Protein AF-A0AAU7ZQQ4-F1 (afdb_monomer)

Sequence (154 aa):
MLIEVLGFVNLLCAGILAGEEFVVRYGIRGPIASIHPEPQIQLRQALIRRLRVLVPAIFSVALISGIAVTLLERLRPALDFRCAGLLALFVFISITLAGTVPINQAILTWKTAEPPEGWQAMIKQMGTARHSADLGGDHSVRPLPRSCSAARRP

Radius of gyration: 18.61 Å; Cα contacts (8 Å, |Δi|>4): 73; chains: 1; bounding box: 44×35×53 Å

Organism: NCBI:txid3069686

Secondary structure (DSSP, 8-state):
-HHHHHHHHHHHHHHHHHHHHHIIIIIIHHHHHTS-HHHHHHHHHHHHHHHHHHHHHHHHHHHHHHHHHHHHTTTSTTHHHHHHHHHHHHHHHHHHHHHHHHHHHHHHTS-SSSPPTTHHHHHHHHHHHHHHHHTT-----PPPPGGGGGG---

Mean predicted aligned error: 9.04 Å

pLDDT: mean 81.87, std 17.64, range [34.97, 98.06]

Nearest PDB structures (foldseek):
  7t6b-assembly1_R  TM=5.258E-01  e=2.236E+00  Homo sapiens
  8dz8-assembly6_F  TM=3.642E-01  e=8.150E+00  synthetic construct

Foldseek 3Di:
DVLVVLVVLLVVLVVVLVVVVVCVVPPNVVVLVPDDQLVSLVVLLVCLVVCVPVVVVSLVSNLVSLVVSLVVCVVPPPNVVSVVVNVVSVLVVVLCCVLCVVVNVLSNPADSVDGDPCNVVVVVVSVVVSVCSVVVDDPPPDDDPCVSVVVDDD

Solvent-accessible surface area (backbone atoms only — not comparable to full-atom values): 8865 Å² total; per-residue (Å²): 106,72,61,56,51,33,47,50,51,19,53,50,36,48,48,49,54,54,49,48,52,49,41,46,65,73,63,42,52,63,63,55,69,74,44,61,70,37,68,38,44,49,51,49,42,56,50,46,68,54,45,70,52,54,50,58,49,43,51,50,51,22,52,54,28,45,51,50,42,46,67,76,44,60,90,43,90,64,43,68,58,49,52,51,52,50,48,51,51,52,51,50,50,51,54,50,48,70,64,42,51,65,54,51,56,53,57,65,71,53,50,50,92,61,65,65,86,66,51,68,58,57,56,50,51,51,64,46,55,55,51,34,64,76,66,77,55,83,91,80,75,74,77,78,70,72,75,76,59,69,84,71,72,135

Structure (mmCIF, N/CA/C/O backbone):
data_AF-A0AAU7ZQQ4-F1
#
_entry.id   AF-A0AAU7ZQQ4-F1
#
loop_
_atom_site.group_PDB
_atom_site.id
_atom_site.type_symbol
_atom_site.label_atom_id
_atom_site.label_alt_id
_atom_site.label_comp_id
_atom_site.label_asym_id
_atom_site.label_entity_id
_atom_site.label_seq_id
_atom_site.pdbx_PDB_ins_code
_atom_site.Cartn_x
_atom_site.Cartn_y
_atom_site.Cartn_z
_atom_site.occupancy
_atom_site.B_iso_or_equiv
_atom_site.auth_seq_id
_atom_site.auth_comp_id
_atom_site.auth_asym_id
_atom_site.auth_atom_id
_atom_site.pdbx_PDB_model_num
ATOM 1 N N . MET A 1 1 ? 23.043 -5.456 -14.570 1.00 85.69 1 MET A N 1
ATOM 2 C CA . MET A 1 1 ? 23.096 -5.517 -13.095 1.00 85.69 1 MET A CA 1
ATOM 3 C C . MET A 1 1 ? 22.264 -4.439 -12.395 1.00 85.69 1 MET A C 1
ATOM 5 O O . MET A 1 1 ? 21.256 -4.804 -11.817 1.00 85.69 1 MET A O 1
ATOM 9 N N . LEU A 1 2 ? 22.592 -3.134 -12.437 1.00 92.88 2 LEU A N 1
ATOM 10 C CA . LEU A 1 2 ? 21.833 -2.116 -11.667 1.00 92.88 2 LEU A CA 1
ATOM 11 C C . LEU A 1 2 ? 20.325 -2.085 -11.991 1.00 92.88 2 LEU A C 1
ATOM 13 O O . LEU A 1 2 ? 19.502 -2.106 -11.084 1.00 92.88 2 LEU A O 1
ATOM 17 N N . ILE A 1 3 ? 19.965 -2.067 -13.278 1.00 93.12 3 ILE A N 1
ATOM 18 C CA . ILE A 1 3 ? 18.559 -2.040 -13.724 1.00 93.12 3 ILE A CA 1
ATOM 19 C C . ILE A 1 3 ? 17.813 -3.304 -13.276 1.00 93.12 3 ILE A C 1
ATOM 21 O O . ILE A 1 3 ? 16.679 -3.213 -12.827 1.00 93.12 3 ILE A O 1
ATOM 25 N N . GLU A 1 4 ? 18.460 -4.469 -13.339 1.00 94.62 4 GLU A N 1
ATOM 26 C CA . GLU A 1 4 ? 17.871 -5.744 -12.905 1.00 94.62 4 GLU A CA 1
ATOM 27 C C . GLU A 1 4 ? 17.624 -5.752 -11.396 1.00 94.62 4 GLU A C 1
ATOM 29 O O . GLU A 1 4 ? 16.562 -6.179 -10.956 1.00 94.62 4 GLU A O 1
ATOM 34 N N . VAL A 1 5 ? 18.563 -5.221 -10.606 1.00 97.00 5 VAL A N 1
ATOM 35 C CA . VAL A 1 5 ? 18.395 -5.073 -9.154 1.00 97.00 5 VAL A CA 1
ATOM 36 C C . VAL A 1 5 ? 17.237 -4.128 -8.840 1.00 97.00 5 VAL A C 1
ATOM 38 O O . VAL A 1 5 ? 16.387 -4.460 -8.018 1.00 97.00 5 VAL A O 1
ATOM 41 N N . LEU A 1 6 ? 17.157 -2.976 -9.513 1.00 96.31 6 LEU A N 1
ATOM 42 C CA . LEU A 1 6 ? 16.048 -2.035 -9.329 1.00 96.31 6 LEU A CA 1
ATOM 43 C C . LEU A 1 6 ? 14.704 -2.646 -9.744 1.00 96.31 6 LEU A C 1
ATOM 45 O O . LEU A 1 6 ? 13.715 -2.468 -9.037 1.00 96.31 6 LEU A O 1
ATOM 49 N N . GLY A 1 7 ? 14.674 -3.391 -10.849 1.00 94.69 7 GLY A N 1
ATOM 50 C CA . GLY A 1 7 ? 13.491 -4.109 -11.316 1.00 94.69 7 GLY A CA 1
ATOM 51 C C . GLY A 1 7 ? 13.050 -5.194 -10.337 1.00 94.69 7 GLY A C 1
ATOM 52 O O . GLY A 1 7 ? 11.867 -5.283 -10.016 1.00 94.69 7 GLY A O 1
ATOM 53 N N . PHE A 1 8 ? 13.994 -5.966 -9.796 1.00 97.38 8 PHE A N 1
ATOM 54 C CA . PHE A 1 8 ? 13.721 -6.966 -8.767 1.00 97.38 8 PHE A CA 1
ATOM 55 C C . PHE A 1 8 ? 13.159 -6.329 -7.494 1.00 97.38 8 PHE A C 1
ATOM 57 O O . PHE A 1 8 ? 12.131 -6.776 -6.993 1.00 97.38 8 PHE A O 1
ATOM 64 N N . VAL A 1 9 ? 13.794 -5.263 -6.992 1.00 97.81 9 VAL A N 1
ATOM 65 C CA . VAL A 1 9 ? 13.323 -4.533 -5.805 1.00 97.81 9 VAL A CA 1
ATOM 66 C C . VAL A 1 9 ? 11.925 -3.966 -6.040 1.00 97.81 9 VAL A C 1
ATOM 68 O O . VAL A 1 9 ? 11.056 -4.121 -5.184 1.00 97.81 9 VAL A O 1
ATOM 71 N N . ASN A 1 10 ? 11.683 -3.363 -7.206 1.00 96.75 10 ASN A N 1
ATOM 72 C CA . ASN A 1 10 ? 10.370 -2.842 -7.565 1.00 96.75 10 ASN A CA 1
ATOM 73 C C . ASN A 1 10 ? 9.306 -3.947 -7.550 1.00 96.75 10 ASN A C 1
ATOM 75 O O . ASN A 1 10 ? 8.284 -3.796 -6.879 1.00 96.75 10 ASN A O 1
ATOM 79 N N . LEU A 1 11 ? 9.571 -5.064 -8.232 1.00 96.06 11 LEU A N 1
ATOM 80 C CA . LEU A 1 11 ? 8.639 -6.183 -8.338 1.00 96.06 11 LEU A CA 1
ATOM 81 C C . LEU A 1 11 ? 8.371 -6.825 -6.973 1.00 96.06 11 LEU A C 1
ATOM 83 O O . LEU A 1 11 ? 7.223 -7.121 -6.646 1.00 96.06 11 LEU A O 1
ATOM 87 N N . LEU A 1 12 ? 9.413 -6.990 -6.157 1.00 98.00 12 LEU A N 1
ATOM 88 C CA . LEU A 1 12 ? 9.302 -7.510 -4.799 1.00 98.00 12 LEU A CA 1
ATOM 89 C C . LEU A 1 12 ? 8.424 -6.602 -3.932 1.00 98.00 12 LEU A C 1
ATOM 91 O O . LEU A 1 12 ? 7.484 -7.082 -3.301 1.00 98.00 12 LEU A O 1
ATOM 95 N N . CYS A 1 13 ? 8.692 -5.293 -3.910 1.00 97.62 13 CYS A N 1
ATOM 96 C CA . CYS A 1 13 ? 7.906 -4.351 -3.116 1.00 97.62 13 CYS A CA 1
ATOM 97 C C . CYS A 1 13 ? 6.457 -4.255 -3.611 1.00 97.62 13 CYS A C 1
ATOM 99 O O . CYS A 1 13 ? 5.541 -4.271 -2.791 1.00 97.62 13 CYS A O 1
ATOM 101 N N . ALA A 1 14 ? 6.230 -4.212 -4.927 1.00 95.56 14 ALA A N 1
ATOM 102 C CA . ALA A 1 14 ? 4.887 -4.227 -5.504 1.00 95.56 14 ALA A CA 1
ATOM 103 C C . ALA A 1 14 ? 4.126 -5.516 -5.146 1.00 95.56 14 ALA A C 1
ATOM 105 O O . ALA A 1 14 ? 2.958 -5.456 -4.763 1.00 95.56 14 ALA A O 1
ATOM 106 N N . GLY A 1 15 ? 4.799 -6.670 -5.193 1.00 96.44 15 GLY A N 1
ATOM 107 C CA . GLY A 1 15 ? 4.237 -7.957 -4.784 1.00 96.44 15 GLY A CA 1
ATOM 108 C C . GLY A 1 15 ? 3.882 -8.009 -3.297 1.00 96.44 15 GLY A C 1
ATOM 109 O O . GLY A 1 15 ? 2.799 -8.476 -2.949 1.00 96.44 15 GLY A O 1
ATOM 110 N N . ILE A 1 16 ? 4.741 -7.476 -2.420 1.00 96.88 16 ILE A N 1
ATOM 111 C CA . ILE A 1 16 ? 4.454 -7.366 -0.979 1.00 96.88 16 ILE A CA 1
ATOM 112 C C . ILE A 1 16 ? 3.211 -6.502 -0.741 1.00 96.88 16 ILE A C 1
ATOM 114 O O . ILE A 1 16 ? 2.337 -6.907 0.019 1.00 96.88 16 ILE A O 1
ATOM 118 N N . LEU A 1 17 ? 3.105 -5.351 -1.410 1.00 94.62 17 LEU A N 1
ATOM 119 C CA . LEU A 1 17 ? 1.958 -4.446 -1.279 1.00 94.62 17 LEU A CA 1
ATOM 120 C C . LEU A 1 17 ? 0.654 -5.090 -1.774 1.00 94.62 17 LEU A C 1
ATOM 122 O O . LEU A 1 17 ? -0.383 -4.978 -1.121 1.00 94.62 17 LEU A O 1
ATOM 126 N N . ALA A 1 18 ? 0.705 -5.805 -2.900 1.00 93.38 18 ALA A N 1
ATOM 127 C CA . ALA A 1 18 ? -0.442 -6.552 -3.408 1.00 93.38 18 ALA A CA 1
ATOM 128 C C . ALA A 1 18 ? -0.854 -7.687 -2.452 1.00 93.38 18 ALA A C 1
ATOM 130 O O . ALA A 1 18 ? -2.040 -7.875 -2.176 1.00 93.38 18 ALA A O 1
ATOM 131 N N . GLY A 1 19 ? 0.124 -8.421 -1.912 1.00 94.06 19 GLY A N 1
ATOM 132 C CA . GLY A 1 19 ? -0.103 -9.486 -0.936 1.00 94.06 19 GLY A CA 1
ATOM 133 C C . GLY A 1 19 ? -0.677 -8.970 0.384 1.00 94.06 19 GLY A C 1
ATOM 134 O O . GLY A 1 19 ? -1.600 -9.578 0.925 1.00 94.06 19 GLY A O 1
ATOM 135 N N . GLU A 1 20 ? -0.188 -7.833 0.882 1.00 91.88 20 GLU A N 1
ATOM 136 C CA . GLU A 1 20 ? -0.739 -7.162 2.060 1.00 91.88 20 GLU A CA 1
ATOM 137 C C . GLU A 1 20 ? -2.221 -6.835 1.855 1.00 91.88 20 GLU A C 1
ATOM 139 O O . GLU A 1 20 ? -3.043 -7.237 2.679 1.00 91.88 20 GLU A O 1
ATOM 144 N N . GLU A 1 21 ? -2.584 -6.156 0.761 1.00 89.25 21 GLU A N 1
ATOM 145 C CA . GLU A 1 21 ? -3.982 -5.775 0.521 1.00 89.25 21 GLU A CA 1
ATOM 146 C C . GLU A 1 21 ? -4.875 -7.016 0.375 1.00 89.25 21 GLU A C 1
ATOM 148 O O . GLU A 1 21 ? -5.981 -7.049 0.923 1.00 89.25 21 GLU A O 1
ATOM 153 N N . PHE A 1 22 ? -4.381 -8.078 -0.269 1.00 90.44 22 PHE A N 1
ATOM 154 C CA . PHE A 1 22 ? -5.086 -9.357 -0.348 1.00 90.44 22 PHE A CA 1
ATOM 155 C C . PHE A 1 22 ? -5.355 -9.951 1.045 1.00 90.44 22 PHE A C 1
ATOM 157 O O . PHE A 1 22 ? -6.500 -10.276 1.381 1.00 90.44 22 PHE A O 1
ATOM 164 N N . VAL A 1 23 ? -4.324 -10.048 1.890 1.00 90.56 23 VAL A N 1
ATOM 165 C CA . VAL A 1 23 ? -4.441 -10.587 3.256 1.00 90.56 23 VAL A CA 1
ATOM 166 C C . VAL A 1 23 ? -5.344 -9.707 4.120 1.00 90.56 23 VAL A C 1
ATOM 168 O O . VAL A 1 23 ? -6.179 -10.222 4.867 1.00 90.56 23 VAL A O 1
ATOM 171 N N . VAL A 1 24 ? -5.245 -8.384 4.009 1.00 85.94 24 VAL A N 1
ATOM 172 C CA . VAL A 1 24 ? -6.112 -7.457 4.743 1.00 85.94 24 VAL A CA 1
ATOM 173 C C . VAL A 1 24 ? -7.571 -7.640 4.325 1.00 85.94 24 VAL A C 1
ATOM 175 O O . VAL A 1 24 ? -8.451 -7.731 5.191 1.00 85.94 24 VAL A O 1
ATOM 178 N N . ARG A 1 25 ? -7.837 -7.727 3.017 1.00 83.69 25 ARG A N 1
ATOM 179 C CA . ARG A 1 25 ? -9.193 -7.803 2.464 1.00 83.69 25 ARG A CA 1
ATOM 180 C C . ARG A 1 25 ? -9.889 -9.111 2.815 1.00 83.69 25 ARG A C 1
ATOM 182 O O . ARG A 1 25 ? -11.038 -9.067 3.257 1.00 83.69 25 ARG A O 1
ATOM 189 N N . TYR A 1 26 ? -9.204 -10.234 2.624 1.00 85.62 26 TYR A N 1
ATOM 190 C CA . TYR A 1 26 ? -9.811 -11.562 2.724 1.00 85.62 26 TYR A CA 1
ATOM 191 C C . TYR A 1 26 ? -9.457 -12.299 4.018 1.00 85.62 26 TYR A C 1
ATOM 193 O O . TYR A 1 26 ? -10.276 -13.062 4.519 1.00 85.62 26 TYR A O 1
ATOM 201 N N . GLY A 1 27 ? -8.277 -12.054 4.590 1.00 84.62 27 GLY A N 1
ATOM 202 C CA . GLY A 1 27 ? -7.804 -12.750 5.790 1.00 84.62 27 GLY A CA 1
ATOM 203 C C . GLY A 1 27 ? -8.150 -12.047 7.101 1.00 84.62 27 GLY A C 1
ATOM 204 O O . GLY A 1 27 ? -8.527 -12.699 8.069 1.00 84.62 27 GLY A O 1
ATOM 205 N N . ILE A 1 28 ? -8.036 -10.717 7.159 1.00 85.25 28 ILE A N 1
ATOM 206 C CA . ILE A 1 28 ? -8.082 -9.988 8.439 1.00 85.25 28 ILE A CA 1
ATOM 207 C C . ILE A 1 28 ? -9.447 -9.345 8.703 1.00 85.25 28 ILE A C 1
ATOM 209 O O . ILE A 1 28 ? -9.941 -9.356 9.834 1.00 8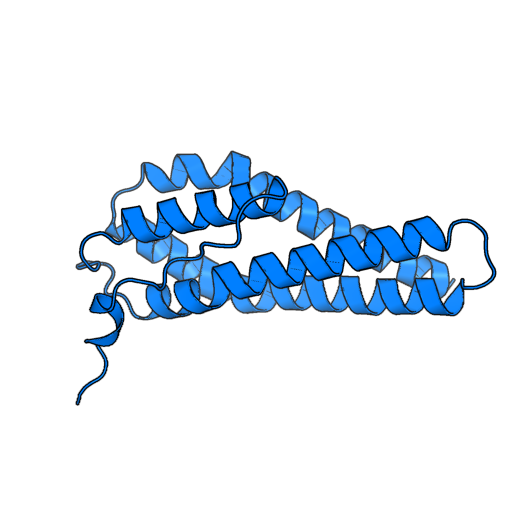5.25 28 ILE A O 1
ATOM 213 N N . ARG A 1 29 ? -10.076 -8.757 7.679 1.00 81.19 29 ARG A N 1
ATOM 214 C CA . ARG A 1 29 ? -11.237 -7.873 7.871 1.00 81.19 29 ARG A CA 1
ATOM 215 C C . ARG A 1 29 ? -12.448 -8.559 8.508 1.00 81.19 29 ARG A C 1
ATOM 217 O O . ARG A 1 29 ? -13.087 -7.952 9.365 1.00 81.19 29 ARG A O 1
ATOM 224 N N . GLY A 1 30 ? -12.751 -9.788 8.092 1.00 82.12 30 GLY A N 1
ATOM 225 C CA . GLY A 1 30 ? -13.848 -10.589 8.643 1.00 82.12 30 GLY A CA 1
ATOM 226 C C . GLY A 1 30 ? -13.609 -10.958 10.111 1.00 82.12 30 GLY A C 1
ATOM 227 O O . GLY A 1 30 ? -14.379 -10.516 10.962 1.00 82.12 30 GLY A O 1
ATOM 228 N N . PRO A 1 31 ? -12.515 -11.674 10.433 1.00 83.88 31 PRO A N 1
ATOM 229 C CA . PRO A 1 31 ? -12.215 -12.085 11.805 1.00 83.88 31 PRO A CA 1
ATOM 230 C C . PRO A 1 31 ? -12.097 -10.922 12.794 1.00 83.88 31 PRO A C 1
ATOM 232 O O . PRO A 1 31 ? -12.577 -11.015 13.918 1.00 83.88 31 PRO A O 1
ATOM 235 N N . ILE A 1 3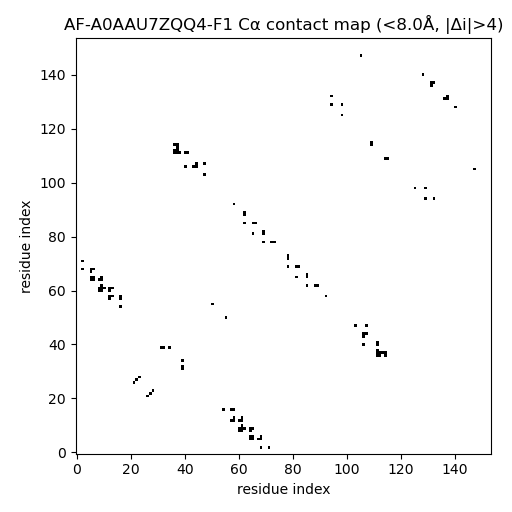2 ? -11.521 -9.783 12.391 1.00 84.12 32 ILE A N 1
ATOM 236 C CA . ILE A 1 32 ? -11.439 -8.612 13.276 1.00 84.12 32 ILE A CA 1
ATOM 237 C C . ILE A 1 32 ? -12.827 -8.051 13.613 1.00 84.12 32 ILE A C 1
ATOM 239 O O . ILE A 1 32 ? -12.987 -7.443 14.669 1.00 84.12 32 ILE A O 1
ATOM 243 N N . ALA A 1 33 ? -13.827 -8.201 12.741 1.00 81.62 33 ALA A N 1
ATOM 244 C CA . ALA A 1 33 ? -15.174 -7.687 12.989 1.00 81.62 33 ALA A CA 1
ATOM 245 C C . ALA A 1 33 ? -15.951 -8.497 14.042 1.00 81.62 33 ALA A C 1
ATOM 247 O O . ALA A 1 33 ? -16.909 -7.966 14.596 1.00 81.62 33 ALA A O 1
ATOM 248 N N . SER A 1 34 ? -15.540 -9.735 14.336 1.00 83.75 34 SER A N 1
ATOM 249 C CA . SER A 1 34 ? -16.180 -10.589 15.346 1.00 83.75 34 SER A CA 1
ATOM 250 C C . SER A 1 34 ? -15.555 -10.488 16.744 1.00 83.75 34 SER A C 1
ATOM 252 O O . SER A 1 34 ? -16.039 -11.132 17.669 1.00 83.75 34 SER A O 1
ATOM 254 N N . ILE A 1 35 ? -14.475 -9.718 16.916 1.00 86.06 35 ILE A N 1
ATOM 255 C CA . ILE A 1 35 ? -13.795 -9.529 18.209 1.00 86.06 35 ILE A CA 1
ATOM 256 C C . ILE A 1 35 ? -14.552 -8.489 19.053 1.00 86.06 35 ILE A C 1
ATOM 258 O O . ILE A 1 35 ? -15.093 -7.523 18.515 1.00 86.06 35 ILE A O 1
ATOM 262 N N . HIS A 1 36 ? -14.550 -8.650 20.382 1.00 86.44 36 HIS A N 1
ATOM 263 C CA . HIS A 1 36 ? -15.089 -7.644 21.303 1.00 86.44 36 HIS A CA 1
ATOM 264 C C . HIS A 1 36 ? -14.447 -6.250 21.089 1.00 86.44 36 HIS A C 1
ATOM 266 O O . HIS A 1 36 ? -13.254 -6.166 20.785 1.00 86.44 36 HIS A O 1
ATOM 272 N N . PRO A 1 37 ? -15.199 -5.147 21.287 1.00 84.69 37 PRO A N 1
ATOM 273 C CA . PRO A 1 37 ? -14.763 -3.783 20.961 1.00 84.69 37 PRO A CA 1
ATOM 274 C C . PRO A 1 37 ? -13.379 -3.384 21.483 1.00 84.69 37 PRO A C 1
ATOM 276 O O . PRO A 1 37 ? -12.558 -2.857 20.734 1.00 84.69 37 PRO A O 1
ATOM 279 N N . GLU A 1 38 ? -13.104 -3.656 22.755 1.00 87.69 38 GLU A N 1
ATOM 280 C CA . GLU A 1 38 ? -11.859 -3.249 23.403 1.00 87.69 38 GLU A CA 1
ATOM 281 C C . GLU A 1 38 ? -10.615 -3.931 22.793 1.00 87.69 38 GLU A C 1
ATOM 283 O O . GLU A 1 38 ? -9.751 -3.219 22.266 1.00 87.69 38 GLU A O 1
ATOM 288 N N . PRO A 1 39 ? -10.508 -5.277 22.765 1.00 89.62 39 PRO A N 1
ATOM 289 C CA . PRO A 1 39 ? -9.378 -5.949 22.123 1.00 89.62 39 PRO A CA 1
ATOM 290 C C . PRO A 1 39 ? -9.303 -5.669 20.616 1.00 89.62 39 PRO A C 1
ATOM 292 O O . PRO A 1 39 ? -8.208 -5.615 20.050 1.00 89.62 39 PRO A O 1
ATOM 295 N N . GLN A 1 40 ? -10.438 -5.406 19.959 1.00 90.25 40 GLN A N 1
ATOM 296 C CA . GLN A 1 40 ? -10.460 -4.988 18.559 1.00 90.25 40 GLN A CA 1
ATOM 297 C C . GLN A 1 40 ? -9.739 -3.644 18.349 1.00 90.25 40 GLN A C 1
ATOM 299 O O . GLN A 1 40 ? -8.964 -3.497 17.399 1.00 90.25 40 GLN A O 1
ATOM 304 N N . ILE A 1 41 ? -9.971 -2.657 19.217 1.00 89.56 41 ILE A N 1
ATOM 305 C CA . ILE A 1 41 ? -9.331 -1.336 19.124 1.00 89.56 41 ILE A CA 1
ATOM 306 C C . ILE A 1 41 ? -7.863 -1.411 19.533 1.00 89.56 41 ILE A C 1
ATOM 308 O O . ILE A 1 41 ? -7.028 -0.819 18.848 1.00 89.56 41 ILE A O 1
ATOM 312 N N . GLN A 1 42 ? -7.527 -2.179 20.573 1.00 92.00 42 GLN A N 1
ATOM 313 C CA . GLN A 1 42 ? -6.133 -2.409 20.973 1.00 92.00 42 GLN A CA 1
ATOM 314 C C . GLN A 1 42 ? -5.312 -3.007 19.820 1.00 92.00 42 GLN A C 1
ATOM 316 O O . GLN A 1 42 ? -4.250 -2.480 19.472 1.00 92.00 42 GLN A O 1
ATOM 321 N N . LEU A 1 43 ? -5.838 -4.048 19.163 1.00 91.50 43 LEU A N 1
ATOM 322 C CA . LEU A 1 43 ? -5.203 -4.663 17.997 1.00 91.50 43 LEU A CA 1
ATOM 323 C C . LEU A 1 43 ? -5.023 -3.651 16.858 1.00 91.50 43 LEU A C 1
ATOM 325 O O . LEU A 1 43 ? -3.936 -3.547 16.287 1.00 91.50 43 LEU A O 1
ATOM 329 N N . ARG A 1 44 ? -6.058 -2.859 16.549 1.00 90.38 44 ARG A N 1
ATOM 330 C CA . ARG A 1 44 ? -5.975 -1.811 15.518 1.00 90.38 44 ARG A CA 1
ATOM 331 C C . ARG A 1 44 ? -4.913 -0.770 15.854 1.00 90.38 44 ARG A C 1
ATOM 333 O O . ARG A 1 44 ? -4.115 -0.445 14.984 1.00 90.38 44 ARG A O 1
ATOM 340 N N . GLN A 1 45 ? -4.854 -0.271 17.086 1.00 93.62 45 GLN A N 1
ATOM 341 C CA . GLN A 1 45 ? -3.840 0.706 17.498 1.00 93.62 45 GLN A CA 1
ATOM 342 C C . GLN A 1 45 ? -2.420 0.137 17.376 1.00 93.62 45 GLN A C 1
ATOM 344 O O . GLN A 1 45 ? -1.532 0.822 16.862 1.00 93.62 45 GLN A O 1
ATOM 349 N N . ALA A 1 46 ? -2.206 -1.114 17.794 1.00 93.00 46 ALA A N 1
ATOM 350 C CA . ALA A 1 46 ? -0.916 -1.788 17.659 1.00 93.00 46 ALA A CA 1
ATOM 351 C C . ALA A 1 46 ? -0.496 -1.930 16.185 1.00 93.00 46 ALA A C 1
ATOM 353 O O . ALA A 1 46 ? 0.629 -1.571 15.823 1.00 93.00 46 ALA A O 1
ATOM 354 N N . LEU A 1 47 ? -1.419 -2.371 15.323 1.00 91.19 47 LEU A N 1
ATOM 355 C CA . LEU A 1 47 ? -1.192 -2.469 13.881 1.00 91.19 47 LEU A CA 1
ATOM 356 C C . LEU A 1 47 ? -0.899 -1.099 13.263 1.00 91.19 47 LEU A C 1
ATOM 358 O O . LEU A 1 47 ? 0.091 -0.957 12.551 1.00 91.19 47 LEU A O 1
ATOM 362 N N . ILE A 1 48 ? -1.692 -0.071 13.580 1.00 91.69 48 ILE A N 1
ATOM 363 C CA . ILE A 1 48 ? -1.509 1.286 13.049 1.00 91.69 48 ILE A CA 1
ATOM 364 C C . ILE A 1 48 ? -0.121 1.825 13.403 1.00 91.69 48 ILE A C 1
ATOM 366 O O . ILE A 1 48 ? 0.548 2.376 12.532 1.00 91.69 48 ILE A O 1
ATOM 370 N N . ARG A 1 49 ? 0.350 1.660 14.647 1.00 92.44 49 ARG A N 1
ATOM 371 C CA . ARG A 1 49 ? 1.678 2.153 15.066 1.00 92.44 49 ARG A CA 1
ATOM 372 C C . ARG A 1 49 ? 2.817 1.525 14.266 1.00 92.44 49 ARG A C 1
ATOM 374 O O . ARG A 1 49 ? 3.784 2.219 13.964 1.00 92.44 49 ARG A O 1
ATOM 381 N N . ARG A 1 50 ? 2.700 0.246 13.905 1.00 90.75 50 ARG A N 1
ATOM 382 C CA . ARG A 1 50 ? 3.730 -0.463 13.136 1.00 90.75 50 ARG A CA 1
ATOM 383 C C . ARG A 1 50 ? 3.618 -0.191 11.636 1.00 90.75 50 ARG A C 1
ATOM 385 O O . ARG A 1 50 ? 4.604 0.152 10.986 1.00 90.75 50 ARG A O 1
ATOM 392 N N . LEU A 1 51 ? 2.409 -0.292 11.090 1.00 90.31 51 LEU A N 1
ATOM 393 C CA . LEU A 1 51 ? 2.159 -0.183 9.653 1.00 90.31 51 LEU A CA 1
ATOM 394 C C . LEU A 1 51 ? 2.237 1.258 9.138 1.00 90.31 51 LEU A C 1
ATOM 396 O O . LEU A 1 51 ? 2.608 1.454 7.985 1.00 90.31 51 LEU A O 1
ATOM 400 N N . ARG A 1 52 ? 2.007 2.279 9.983 1.00 88.94 52 ARG A N 1
ATOM 401 C CA . ARG A 1 52 ? 2.150 3.695 9.578 1.00 88.94 52 ARG A CA 1
ATOM 402 C C . ARG A 1 52 ? 3.570 4.096 9.169 1.00 88.94 52 ARG A C 1
ATOM 404 O O . ARG A 1 52 ? 3.738 5.186 8.638 1.00 88.94 52 ARG A O 1
ATOM 411 N N . VAL A 1 53 ? 4.574 3.275 9.481 1.00 90.94 53 VAL A N 1
ATOM 412 C CA . VAL A 1 53 ? 5.970 3.484 9.066 1.00 90.94 53 VAL A CA 1
ATOM 413 C C . VAL A 1 53 ? 6.348 2.479 7.985 1.00 90.94 53 VAL A C 1
ATOM 415 O O . VAL A 1 53 ? 6.863 2.870 6.941 1.00 90.94 53 VAL A O 1
ATOM 418 N N . LEU A 1 54 ? 6.047 1.196 8.211 1.00 92.19 54 LEU A N 1
ATOM 419 C CA . LEU A 1 54 ? 6.459 0.119 7.313 1.00 92.19 54 LEU A CA 1
ATOM 420 C C . LEU A 1 54 ? 5.839 0.248 5.914 1.00 92.19 54 LEU A C 1
ATOM 422 O O . LEU A 1 54 ? 6.559 0.189 4.922 1.00 92.19 54 LEU A O 1
ATOM 426 N N . VAL A 1 55 ? 4.523 0.460 5.828 1.00 91.81 55 VAL A N 1
ATOM 427 C CA . VAL A 1 55 ? 3.807 0.469 4.542 1.00 91.81 55 VAL A CA 1
ATOM 428 C C . VAL A 1 55 ? 4.213 1.677 3.683 1.00 91.81 55 VAL A C 1
ATOM 430 O O . VAL A 1 55 ? 4.593 1.473 2.529 1.00 91.81 55 VAL A O 1
ATOM 433 N N . PRO A 1 56 ? 4.265 2.924 4.207 1.00 91.50 56 PRO A N 1
ATOM 434 C CA . PRO A 1 56 ? 4.781 4.058 3.436 1.00 91.50 56 PRO A CA 1
ATOM 435 C C . PRO A 1 56 ? 6.241 3.904 2.999 1.00 91.50 56 PRO A C 1
ATOM 437 O O . PRO A 1 56 ? 6.604 4.391 1.927 1.00 91.50 56 PRO A O 1
ATOM 440 N N . ALA A 1 57 ? 7.078 3.221 3.788 1.00 95.81 57 ALA A N 1
ATOM 441 C CA . ALA A 1 57 ? 8.454 2.934 3.393 1.00 95.81 57 ALA A CA 1
ATOM 442 C C . ALA A 1 57 ? 8.500 1.993 2.178 1.00 95.81 57 ALA A C 1
ATOM 444 O O . ALA A 1 57 ? 9.182 2.299 1.201 1.00 95.81 57 ALA A O 1
ATOM 445 N N . ILE A 1 58 ? 7.721 0.904 2.190 1.00 96.50 58 ILE A N 1
ATOM 446 C CA . ILE A 1 58 ? 7.634 -0.032 1.057 1.00 96.50 58 ILE A CA 1
ATOM 447 C C . ILE A 1 58 ? 7.050 0.666 -0.179 1.00 96.50 58 ILE A C 1
ATOM 449 O O . ILE A 1 58 ? 7.598 0.517 -1.271 1.00 96.50 58 ILE A O 1
ATOM 453 N N . PHE A 1 59 ? 6.006 1.487 -0.015 1.00 95.62 59 PHE A N 1
ATOM 454 C CA . PHE A 1 59 ? 5.471 2.313 -1.102 1.00 95.62 59 PHE A CA 1
ATOM 455 C C . PHE A 1 59 ? 6.524 3.242 -1.705 1.00 95.62 59 PHE A C 1
ATOM 457 O O . PHE A 1 59 ? 6.644 3.317 -2.926 1.00 95.62 59 PHE A O 1
ATOM 464 N N . SER A 1 60 ? 7.303 3.924 -0.865 1.00 96.44 60 SER A N 1
ATOM 465 C CA . SER A 1 60 ? 8.351 4.844 -1.318 1.00 96.44 60 SER A CA 1
ATOM 466 C C . SER A 1 60 ? 9.433 4.104 -2.102 1.00 96.44 60 SER A C 1
ATOM 468 O O . SER A 1 60 ? 9.811 4.541 -3.186 1.00 96.44 60 SER A O 1
ATOM 470 N N . VAL A 1 61 ? 9.888 2.950 -1.603 1.00 97.69 61 VAL A N 1
ATOM 471 C CA . VAL A 1 61 ? 10.879 2.115 -2.297 1.00 97.69 61 VAL A CA 1
ATOM 472 C C . VAL A 1 61 ? 10.332 1.606 -3.633 1.00 97.69 61 VAL A C 1
ATOM 474 O O . VAL A 1 61 ? 11.022 1.723 -4.647 1.00 97.69 61 VAL A O 1
ATOM 477 N N . ALA A 1 62 ? 9.093 1.104 -3.670 1.00 97.50 62 ALA A N 1
ATOM 478 C CA . ALA A 1 62 ? 8.441 0.661 -4.903 1.00 97.50 62 ALA A CA 1
ATOM 479 C C . ALA A 1 62 ? 8.338 1.804 -5.924 1.00 97.50 62 ALA A C 1
ATOM 481 O O . ALA A 1 62 ? 8.738 1.651 -7.076 1.00 97.50 62 ALA A O 1
ATOM 482 N N . LEU A 1 63 ? 7.867 2.977 -5.500 1.00 97.06 63 LEU A N 1
ATOM 483 C CA . LEU A 1 63 ? 7.664 4.114 -6.391 1.00 97.0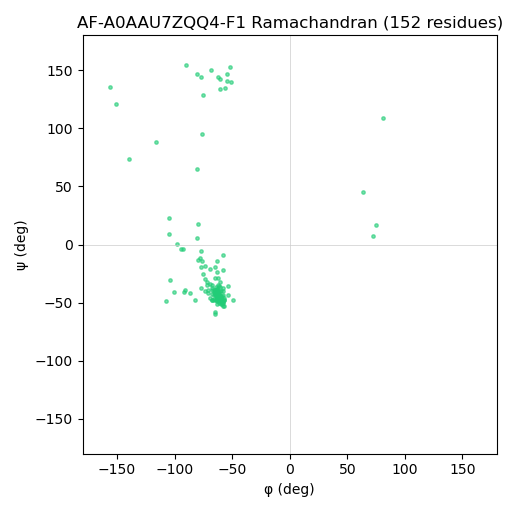6 63 LEU A CA 1
ATOM 484 C C . LEU A 1 63 ? 8.993 4.647 -6.944 1.00 97.06 63 LEU A C 1
ATOM 486 O O . LEU A 1 63 ? 9.130 4.808 -8.155 1.00 97.06 63 LEU A O 1
ATOM 490 N N . ILE A 1 64 ? 9.992 4.860 -6.082 1.00 98.06 64 ILE A N 1
ATOM 491 C CA . ILE A 1 64 ? 11.310 5.377 -6.484 1.00 98.06 64 ILE A CA 1
ATOM 492 C C . ILE A 1 64 ? 12.007 4.400 -7.435 1.00 98.06 64 ILE A C 1
ATOM 494 O O . ILE A 1 64 ? 12.496 4.811 -8.488 1.00 98.06 64 ILE A O 1
ATOM 498 N N . SER A 1 65 ? 12.027 3.106 -7.099 1.00 97.19 65 SER A N 1
ATOM 499 C CA . SER A 1 65 ? 12.636 2.085 -7.963 1.00 97.19 65 SER A CA 1
ATOM 500 C C . SER A 1 65 ? 11.912 1.966 -9.307 1.00 97.19 65 SER A C 1
ATOM 502 O O . SER A 1 65 ? 12.569 1.857 -10.340 1.00 97.19 65 SER A O 1
ATOM 504 N N . GLY A 1 66 ? 10.580 2.070 -9.325 1.00 95.81 66 GLY A N 1
ATOM 505 C CA . GLY A 1 66 ? 9.787 2.011 -10.555 1.00 95.81 66 GLY A CA 1
ATOM 506 C C . GLY A 1 66 ? 10.027 3.208 -11.468 1.00 95.81 66 GLY A C 1
ATOM 507 O O . GLY A 1 66 ? 10.198 3.040 -12.678 1.00 95.81 66 GLY A O 1
ATOM 508 N N . ILE A 1 67 ? 10.105 4.413 -10.892 1.00 97.12 67 ILE A N 1
ATOM 509 C CA . ILE A 1 67 ? 10.465 5.635 -11.623 1.00 97.12 67 ILE A CA 1
ATOM 510 C C . ILE A 1 67 ? 11.872 5.483 -12.205 1.00 97.12 67 ILE A C 1
ATOM 512 O O . ILE A 1 67 ? 12.069 5.723 -13.396 1.00 97.12 67 ILE A O 1
ATOM 516 N N . ALA A 1 68 ? 12.834 5.023 -11.402 1.00 96.38 68 ALA A N 1
ATOM 517 C CA . ALA A 1 68 ? 14.209 4.828 -11.848 1.00 96.38 68 ALA A CA 1
ATOM 518 C C . ALA A 1 68 ? 14.300 3.845 -13.028 1.00 96.38 68 ALA A C 1
ATOM 520 O O . ALA A 1 68 ? 14.897 4.184 -14.049 1.00 96.38 68 ALA A O 1
ATOM 521 N N . VAL A 1 69 ? 13.665 2.671 -12.939 1.00 94.81 69 VAL A N 1
ATOM 522 C CA . VAL A 1 69 ? 13.641 1.685 -14.038 1.00 94.81 69 VAL A CA 1
ATOM 523 C C . VAL A 1 69 ? 12.993 2.273 -15.292 1.00 94.81 69 VAL A C 1
ATOM 525 O O . VAL A 1 69 ? 13.540 2.145 -16.386 1.00 94.81 69 VAL A O 1
ATOM 528 N N . THR A 1 70 ? 11.867 2.972 -15.143 1.00 94.75 70 THR A N 1
ATOM 529 C CA . THR A 1 70 ? 11.140 3.567 -16.276 1.00 94.75 70 THR A CA 1
ATOM 530 C C . THR A 1 70 ? 11.973 4.631 -16.994 1.00 94.75 70 THR A C 1
ATOM 532 O O . THR A 1 70 ? 12.020 4.649 -18.223 1.00 94.75 70 THR A O 1
ATOM 535 N N . LEU A 1 71 ? 12.688 5.481 -16.250 1.00 95.31 71 LEU A N 1
ATOM 536 C CA . LEU A 1 71 ? 13.554 6.518 -16.819 1.00 95.31 71 LEU A CA 1
ATOM 537 C C . LEU A 1 71 ? 14.819 5.945 -17.478 1.00 95.31 71 LEU A C 1
ATOM 539 O O . LEU A 1 71 ? 15.242 6.441 -18.531 1.00 95.31 71 LEU A O 1
ATOM 543 N N . LEU A 1 72 ? 15.419 4.916 -16.869 1.00 94.00 72 LEU A N 1
ATOM 544 C CA . LEU A 1 72 ? 16.628 4.258 -17.373 1.00 94.00 72 LEU A CA 1
ATOM 545 C C . LEU A 1 72 ? 16.351 3.408 -18.621 1.00 94.00 72 LEU A C 1
ATOM 547 O O . LEU A 1 72 ? 17.201 3.328 -19.505 1.00 94.00 72 LEU A O 1
ATOM 551 N N . GLU A 1 73 ? 15.158 2.823 -18.735 1.00 92.12 73 GLU A N 1
ATOM 552 C CA . GLU A 1 73 ? 14.757 1.985 -19.871 1.00 92.12 73 GLU A CA 1
ATOM 553 C C . GLU A 1 73 ? 13.780 2.680 -20.839 1.00 92.12 73 GLU A C 1
ATOM 555 O O . GLU A 1 73 ? 13.075 2.010 -21.594 1.00 92.12 73 GLU A O 1
ATOM 560 N N . ARG A 1 74 ? 13.749 4.020 -20.867 1.00 87.06 74 ARG A N 1
ATOM 561 C CA . ARG A 1 74 ? 12.758 4.815 -21.625 1.00 87.06 74 ARG A CA 1
ATOM 562 C C . ARG A 1 74 ? 12.705 4.567 -23.140 1.00 87.06 74 ARG A C 1
ATOM 564 O O . ARG A 1 74 ? 11.712 4.891 -23.770 1.00 87.06 74 ARG A O 1
ATOM 571 N N . LEU A 1 75 ? 13.774 4.040 -23.736 1.00 87.25 75 LEU A N 1
ATOM 572 C CA . LEU A 1 75 ? 13.851 3.743 -25.176 1.00 87.25 75 LEU A CA 1
ATOM 573 C C . LEU A 1 75 ? 13.564 2.268 -25.494 1.00 87.25 75 LEU A C 1
ATOM 575 O O . LEU A 1 75 ? 13.658 1.857 -26.649 1.00 87.25 75 LEU A O 1
ATOM 579 N N . ARG A 1 76 ? 13.276 1.449 -24.477 1.00 85.38 76 ARG A N 1
ATOM 580 C CA . ARG A 1 76 ? 13.021 0.020 -24.653 1.00 85.38 76 ARG A CA 1
ATOM 581 C C . ARG A 1 76 ? 11.537 -0.258 -24.901 1.00 85.38 76 ARG A C 1
ATOM 583 O O . ARG A 1 76 ? 10.686 0.488 -24.414 1.00 85.38 76 ARG A O 1
ATOM 590 N N . PRO A 1 77 ? 11.224 -1.374 -25.583 1.00 78.69 77 PRO A N 1
ATOM 591 C CA . PRO A 1 77 ? 9.863 -1.893 -25.645 1.00 78.69 77 PRO A CA 1
ATOM 592 C C . PRO A 1 77 ? 9.264 -2.049 -24.236 1.00 78.69 77 PRO A C 1
ATOM 594 O O . PRO A 1 77 ? 10.001 -2.260 -23.269 1.00 78.69 77 PRO A O 1
ATOM 597 N N . ALA A 1 78 ? 7.935 -1.968 -24.135 1.00 87.25 78 ALA A N 1
ATOM 598 C CA . ALA A 1 78 ? 7.150 -2.033 -22.893 1.00 87.25 78 ALA A CA 1
ATOM 599 C C . ALA A 1 78 ? 7.166 -0.782 -21.987 1.00 87.25 78 ALA A C 1
ATOM 601 O O . ALA A 1 78 ? 6.735 -0.863 -20.835 1.00 87.25 78 ALA A O 1
ATOM 602 N N . LEU A 1 79 ? 7.587 0.386 -22.494 1.00 91.38 79 LEU A N 1
ATOM 603 C CA . LEU A 1 79 ? 7.441 1.658 -21.770 1.00 91.38 79 LEU A CA 1
ATOM 604 C C . LEU A 1 79 ? 5.988 1.913 -21.335 1.00 91.38 79 LEU A C 1
ATOM 606 O O . LEU A 1 79 ? 5.759 2.273 -20.183 1.00 91.38 79 LEU A O 1
ATOM 610 N N . ASP A 1 80 ? 5.020 1.650 -22.216 1.00 92.38 80 ASP A N 1
ATOM 611 C CA . ASP A 1 80 ? 3.595 1.875 -21.944 1.00 92.38 80 ASP A CA 1
ATOM 612 C C . ASP A 1 80 ? 3.115 1.094 -20.713 1.00 92.38 80 ASP A C 1
ATOM 614 O O . ASP A 1 80 ? 2.456 1.649 -19.835 1.00 92.38 80 ASP A O 1
ATOM 618 N N . PHE A 1 81 ? 3.525 -0.174 -20.586 1.00 92.69 81 PHE A N 1
ATOM 619 C CA . PHE A 1 81 ? 3.197 -1.008 -19.428 1.00 92.69 81 PHE A CA 1
ATOM 620 C C . PHE A 1 81 ? 3.870 -0.524 -18.142 1.00 92.69 81 PHE A C 1
ATOM 622 O O . PHE A 1 81 ? 3.252 -0.569 -17.079 1.00 92.69 81 PHE A O 1
ATOM 629 N N . ARG A 1 82 ? 5.112 -0.029 -18.216 1.00 92.12 82 ARG A N 1
ATOM 630 C CA . ARG A 1 82 ? 5.797 0.550 -17.048 1.00 92.12 82 ARG A CA 1
ATOM 631 C C . ARG A 1 82 ? 5.107 1.829 -16.579 1.00 92.12 82 ARG A C 1
ATOM 633 O O . ARG A 1 82 ? 4.874 1.989 -15.383 1.00 92.12 82 ARG A O 1
ATOM 640 N N . CYS A 1 83 ? 4.720 2.698 -17.511 1.00 94.69 83 CYS A N 1
ATOM 641 C CA . CYS A 1 83 ? 3.951 3.905 -17.219 1.00 94.69 83 CYS A CA 1
ATOM 642 C C . CYS A 1 83 ? 2.581 3.569 -16.618 1.00 94.69 83 CYS A C 1
ATOM 644 O O . CYS A 1 83 ? 2.205 4.152 -15.602 1.00 94.69 83 CYS A O 1
ATOM 646 N N . ALA A 1 84 ? 1.864 2.594 -17.186 1.00 95.44 84 ALA A N 1
ATOM 647 C CA . ALA A 1 84 ? 0.588 2.127 -16.648 1.00 95.44 84 ALA A CA 1
ATOM 648 C C . ALA A 1 84 ? 0.740 1.545 -15.232 1.00 95.44 84 ALA A C 1
ATOM 650 O O . ALA A 1 84 ? -0.041 1.879 -14.343 1.00 95.44 84 ALA A O 1
ATOM 651 N N . GLY A 1 85 ? 1.775 0.734 -14.993 1.00 94.62 85 GLY A N 1
ATOM 652 C CA . GLY A 1 85 ? 2.081 0.180 -13.672 1.00 94.62 85 GLY A CA 1
ATOM 653 C C . GLY A 1 85 ? 2.434 1.256 -12.641 1.00 94.62 85 GLY A C 1
ATOM 654 O O . GLY A 1 85 ? 1.934 1.219 -11.518 1.00 94.62 85 GLY A O 1
ATOM 655 N N . LEU A 1 86 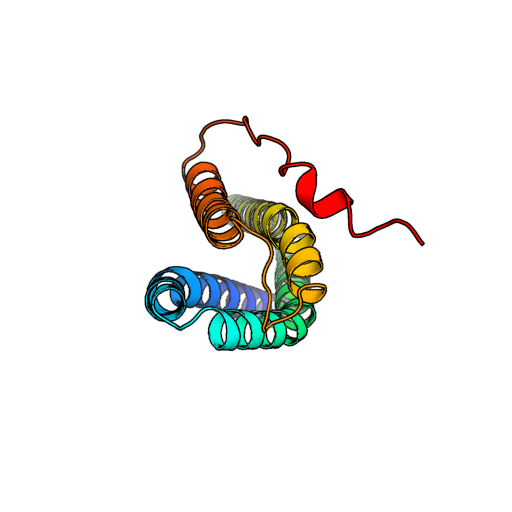? 3.236 2.255 -13.024 1.00 95.81 86 LEU A N 1
ATOM 656 C CA . LEU A 1 86 ? 3.552 3.403 -12.170 1.00 95.81 86 LEU A CA 1
ATOM 657 C C . LEU A 1 86 ? 2.319 4.240 -11.839 1.00 95.81 86 LEU A C 1
ATOM 659 O O . LEU A 1 86 ? 2.145 4.636 -10.687 1.00 95.81 86 LEU A O 1
ATOM 663 N N . LEU A 1 87 ? 1.458 4.489 -12.827 1.00 96.44 87 LEU A N 1
ATOM 664 C CA . LEU A 1 87 ? 0.205 5.203 -12.617 1.00 96.44 87 LEU A CA 1
ATOM 665 C C . LEU A 1 87 ? -0.709 4.427 -11.662 1.00 96.44 87 LEU A C 1
ATOM 667 O O . LEU A 1 87 ? -1.229 5.011 -10.713 1.00 96.44 87 LEU A O 1
ATOM 671 N N . ALA A 1 88 ? -0.850 3.115 -11.860 1.00 95.00 88 ALA A N 1
ATOM 672 C CA . ALA A 1 88 ? -1.626 2.255 -10.973 1.00 95.00 88 ALA A CA 1
ATOM 673 C C . ALA A 1 88 ? -1.079 2.279 -9.536 1.00 95.00 88 ALA A C 1
ATOM 675 O O . ALA A 1 88 ? -1.847 2.467 -8.592 1.00 95.00 88 ALA A O 1
ATOM 676 N N . LEU A 1 89 ? 0.244 2.176 -9.360 1.00 94.56 89 LEU A N 1
ATOM 677 C CA . LEU A 1 89 ? 0.892 2.279 -8.050 1.00 94.56 89 LEU A CA 1
ATOM 678 C C . LEU A 1 89 ? 0.647 3.650 -7.405 1.00 94.56 89 LEU A C 1
ATOM 680 O O . LEU A 1 89 ? 0.325 3.725 -6.221 1.00 94.56 89 LEU A O 1
ATOM 684 N N . PHE A 1 90 ? 0.764 4.733 -8.171 1.00 95.50 90 PHE A N 1
ATOM 685 C CA . PHE A 1 90 ? 0.533 6.089 -7.679 1.00 95.50 90 PHE A CA 1
ATOM 686 C C . PHE A 1 90 ? -0.920 6.307 -7.233 1.00 95.50 90 PHE A C 1
ATOM 688 O O . PHE A 1 90 ? -1.165 6.861 -6.156 1.00 95.50 90 PHE A O 1
ATOM 695 N N . VAL A 1 91 ? -1.886 5.836 -8.023 1.00 94.50 91 VAL A N 1
ATOM 696 C CA . VAL A 1 91 ? -3.313 5.879 -7.677 1.00 94.50 91 VAL A CA 1
ATOM 697 C C . VAL A 1 91 ? -3.574 5.048 -6.420 1.00 94.50 91 VAL A C 1
ATOM 699 O O . VAL A 1 91 ? -4.213 5.534 -5.485 1.00 94.50 91 VAL A O 1
ATOM 702 N N . PHE A 1 92 ? -3.008 3.842 -6.346 1.00 91.62 92 PHE A N 1
ATOM 703 C CA . PHE A 1 92 ? -3.145 2.959 -5.191 1.00 91.62 92 PHE A CA 1
ATOM 704 C C . PHE A 1 92 ? -2.595 3.584 -3.898 1.00 91.62 92 PHE A C 1
ATOM 706 O O . PHE A 1 92 ? -3.282 3.584 -2.871 1.00 91.62 92 PHE A O 1
ATOM 713 N N . ILE A 1 93 ? -1.402 4.190 -3.948 1.00 91.75 93 ILE A N 1
ATOM 714 C CA . ILE A 1 93 ? -0.818 4.947 -2.827 1.00 91.75 93 ILE A CA 1
ATOM 715 C C . ILE A 1 93 ? -1.754 6.080 -2.408 1.00 91.75 93 ILE A C 1
ATOM 717 O O . ILE A 1 93 ? -2.065 6.225 -1.224 1.00 91.75 93 ILE A O 1
ATOM 721 N N . SER A 1 94 ? -2.220 6.871 -3.375 1.00 91.25 94 SER A N 1
ATOM 722 C CA . SER A 1 94 ? -3.044 8.055 -3.123 1.00 91.25 94 SER A CA 1
ATOM 723 C C . SER A 1 94 ? -4.352 7.695 -2.417 1.00 91.25 94 SER A C 1
ATOM 725 O O . SER A 1 94 ? -4.673 8.276 -1.378 1.00 91.25 94 SER A O 1
ATOM 727 N N . ILE A 1 95 ? -5.068 6.686 -2.923 1.00 88.94 95 ILE A N 1
ATOM 728 C CA . ILE A 1 95 ? -6.313 6.186 -2.319 1.00 88.94 95 ILE A CA 1
ATOM 729 C C . ILE A 1 95 ? -6.038 5.631 -0.916 1.00 88.94 95 ILE A C 1
ATOM 731 O O . ILE A 1 95 ? -6.772 5.924 0.035 1.00 88.94 95 ILE A O 1
ATOM 735 N N . THR A 1 96 ? -4.961 4.856 -0.764 1.00 87.56 96 THR A N 1
ATOM 736 C CA . THR A 1 96 ? -4.605 4.223 0.510 1.00 87.56 96 THR A CA 1
ATOM 737 C C . THR A 1 96 ? -4.306 5.260 1.582 1.00 87.56 96 THR A C 1
ATOM 739 O O . THR A 1 96 ? -4.888 5.199 2.668 1.00 87.56 96 THR A O 1
ATOM 742 N N . LEU A 1 97 ? -3.442 6.233 1.297 1.00 86.44 97 LEU A N 1
ATOM 743 C CA . LEU A 1 97 ? -3.049 7.247 2.272 1.00 86.44 97 LEU A CA 1
ATOM 744 C C . LEU A 1 97 ? -4.201 8.205 2.589 1.00 86.44 97 LEU A C 1
ATOM 746 O O . LEU A 1 97 ? -4.482 8.427 3.768 1.00 86.44 97 LEU A O 1
ATOM 750 N N . ALA A 1 98 ? -4.915 8.710 1.577 1.00 83.12 98 ALA A N 1
ATOM 751 C CA . ALA A 1 98 ? -6.021 9.644 1.789 1.00 83.12 98 ALA A CA 1
ATOM 752 C C . ALA A 1 98 ? -7.146 9.028 2.636 1.00 83.12 98 ALA A C 1
ATOM 754 O O . ALA A 1 98 ? -7.689 9.686 3.523 1.00 83.12 98 ALA A O 1
ATOM 755 N N . GLY A 1 99 ? -7.464 7.750 2.405 1.00 77.12 99 GLY A N 1
ATOM 756 C CA . GLY A 1 99 ? -8.503 7.051 3.158 1.00 77.12 99 GLY A CA 1
ATOM 757 C C . GLY A 1 99 ? -8.068 6.612 4.559 1.00 77.12 99 GLY A C 1
ATOM 758 O O . GLY A 1 99 ? -8.871 6.648 5.489 1.00 77.12 99 GLY A O 1
ATOM 759 N N . THR A 1 100 ? -6.816 6.174 4.736 1.0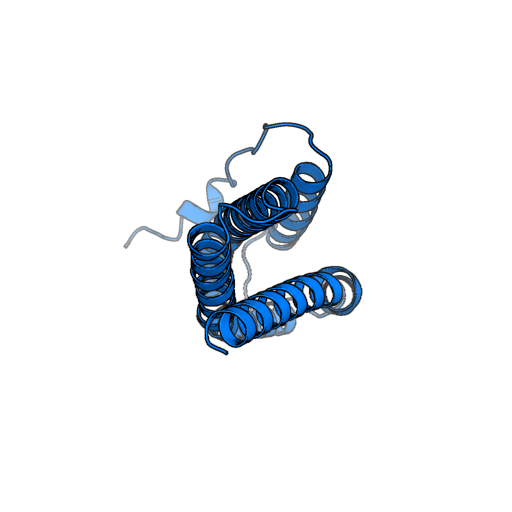0 83.69 100 THR A N 1
ATOM 760 C CA . THR A 1 100 ? -6.378 5.543 5.999 1.00 83.69 100 THR A CA 1
ATOM 761 C C . THR A 1 100 ? -5.809 6.520 7.008 1.00 83.69 100 THR A C 1
ATOM 763 O O . THR A 1 100 ? -6.085 6.379 8.196 1.00 83.69 100 THR A O 1
ATOM 766 N N . VAL A 1 101 ? -5.032 7.515 6.578 1.00 85.81 101 VAL A N 1
ATOM 767 C CA . VAL A 1 101 ? -4.291 8.397 7.488 1.00 85.81 101 VAL A CA 1
ATOM 768 C C . VAL A 1 101 ? -5.201 9.134 8.480 1.00 85.81 101 VAL A C 1
ATOM 770 O O . VAL A 1 101 ? -4.942 9.006 9.678 1.00 85.81 101 VAL A O 1
ATOM 773 N N . PRO A 1 102 ? -6.263 9.861 8.075 1.00 83.81 102 PRO A N 1
ATOM 774 C CA . PRO A 1 102 ? -7.058 10.646 9.024 1.00 83.81 102 PRO A CA 1
ATOM 775 C C . PRO A 1 102 ? -7.761 9.768 10.069 1.00 83.81 102 PRO A C 1
ATOM 777 O O . PRO A 1 102 ? -7.776 10.098 11.254 1.00 83.81 102 PRO A O 1
ATOM 780 N N . ILE A 1 103 ? -8.279 8.612 9.650 1.00 81.81 103 ILE A N 1
ATOM 781 C CA . ILE A 1 103 ? -8.950 7.658 10.539 1.00 81.81 103 ILE A CA 1
ATOM 782 C C . ILE A 1 103 ? -7.940 6.980 11.463 1.00 81.81 103 ILE A C 1
ATOM 784 O O . ILE A 1 103 ? -8.198 6.844 12.655 1.00 81.81 103 ILE A O 1
ATOM 788 N N . ASN A 1 104 ? -6.773 6.595 10.946 1.00 88.88 104 ASN A N 1
ATOM 789 C CA . ASN A 1 104 ? -5.713 6.002 11.752 1.00 88.88 104 ASN A CA 1
ATOM 790 C C . ASN A 1 104 ? -5.259 6.958 12.859 1.00 88.88 104 ASN A C 1
ATOM 792 O O . ASN A 1 104 ? -5.058 6.518 13.988 1.00 88.88 104 ASN A O 1
ATOM 796 N N . GLN A 1 105 ? -5.151 8.260 12.569 1.00 88.62 105 GLN A N 1
ATOM 797 C CA . GLN A 1 105 ? -4.873 9.256 13.607 1.00 88.62 105 GLN A CA 1
ATOM 798 C C . GLN A 1 105 ? -6.009 9.337 14.634 1.00 88.62 105 GLN A C 1
ATOM 800 O O . GLN A 1 105 ? -5.724 9.380 15.825 1.00 88.62 105 GLN A O 1
ATOM 805 N N . ALA A 1 106 ? -7.276 9.295 14.206 1.00 87.19 106 ALA A N 1
ATOM 806 C CA . ALA A 1 106 ? -8.415 9.300 15.126 1.00 87.19 106 ALA A CA 1
ATOM 807 C C . ALA A 1 106 ? -8.446 8.056 16.035 1.00 87.19 106 ALA A C 1
ATOM 809 O O . ALA A 1 106 ? -8.608 8.182 17.243 1.00 87.19 106 ALA A O 1
ATOM 810 N N . ILE A 1 107 ? -8.228 6.855 15.490 1.00 88.94 107 ILE A N 1
ATOM 811 C CA . ILE A 1 107 ? -8.220 5.603 16.268 1.00 88.94 107 ILE A CA 1
ATOM 812 C C . ILE A 1 107 ? -7.119 5.619 17.337 1.00 88.94 107 ILE A C 1
ATOM 814 O O . ILE A 1 107 ? -7.315 5.101 18.438 1.00 88.94 107 ILE A O 1
ATOM 818 N N . LEU A 1 108 ? -5.963 6.223 17.044 1.00 89.69 108 LEU A N 1
ATOM 819 C CA . LEU A 1 108 ? -4.865 6.345 18.006 1.00 89.69 108 LEU A CA 1
ATOM 820 C C . LEU A 1 108 ? -5.206 7.227 19.216 1.00 89.69 108 LEU A C 1
ATOM 822 O O . LEU A 1 108 ? -4.532 7.094 20.235 1.00 89.69 108 LEU A O 1
ATOM 826 N N . THR A 1 109 ? -6.224 8.091 19.131 1.00 88.81 109 THR A N 1
ATOM 827 C CA . THR A 1 109 ? -6.650 8.946 20.252 1.00 88.81 109 THR A CA 1
ATOM 828 C C . THR A 1 109 ? -7.789 8.348 21.077 1.00 88.81 109 THR A C 1
ATOM 830 O O . THR A 1 109 ? -8.208 8.956 22.058 1.00 88.81 109 THR A O 1
ATOM 833 N N . TRP A 1 110 ? -8.343 7.198 20.688 1.00 89.19 110 TRP A N 1
ATOM 834 C CA . TRP A 1 110 ? -9.468 6.591 21.401 1.00 89.19 110 TRP A CA 1
ATOM 835 C C . TRP A 1 110 ? -9.035 5.892 22.690 1.00 89.19 110 TRP A C 1
ATOM 837 O O . TRP A 1 110 ? -7.996 5.228 22.734 1.00 89.19 110 TRP A O 1
ATOM 847 N N . LYS A 1 111 ? -9.893 5.976 23.713 1.00 87.75 111 LYS A N 1
ATOM 848 C CA . LYS A 1 111 ? -9.829 5.105 24.890 1.00 87.75 111 LYS A CA 1
ATOM 849 C C . LYS A 1 111 ? -10.370 3.729 24.503 1.00 87.75 111 LYS A C 1
ATOM 851 O O . LYS A 1 111 ? -11.455 3.625 23.942 1.00 87.75 111 LYS A O 1
ATOM 856 N N . THR A 1 112 ? -9.622 2.672 24.794 1.00 85.00 112 THR A N 1
ATOM 857 C CA . THR A 1 112 ? -9.970 1.304 24.370 1.00 85.00 112 THR A CA 1
ATOM 858 C C . THR A 1 112 ? -11.201 0.756 25.090 1.00 85.00 112 THR A C 1
ATOM 860 O O . THR A 1 112 ? -11.982 0.042 24.470 1.00 85.00 112 THR A O 1
ATOM 863 N N . ALA A 1 113 ? -11.392 1.129 26.359 1.00 84.00 113 ALA A N 1
ATOM 864 C CA . ALA A 1 113 ? -12.542 0.729 27.173 1.00 84.00 113 ALA A CA 1
ATOM 865 C C . ALA A 1 113 ? -13.831 1.509 26.840 1.00 84.00 113 ALA A C 1
ATOM 867 O O . ALA A 1 113 ? -14.926 1.046 27.136 1.00 84.00 113 ALA A O 1
ATOM 868 N N . GLU A 1 114 ? -13.713 2.677 26.199 1.00 84.88 114 GLU A N 1
ATOM 869 C CA . GLU A 1 114 ? -14.830 3.587 25.911 1.00 84.88 114 GLU A CA 1
ATOM 870 C C . GLU A 1 114 ? -14.690 4.179 24.498 1.00 84.88 114 GLU A C 1
ATOM 872 O O . GLU A 1 114 ? -14.304 5.343 24.330 1.00 84.88 114 GLU A O 1
ATOM 877 N N . PRO A 1 115 ? -14.939 3.384 23.444 1.00 81.69 115 PRO A N 1
ATOM 878 C CA . PRO A 1 115 ? -14.903 3.906 22.090 1.00 81.69 115 PRO A CA 1
ATOM 879 C C . PRO A 1 115 ? -16.052 4.876 21.804 1.00 81.69 115 PRO A C 1
ATOM 881 O O . PRO A 1 115 ? -17.151 4.701 22.330 1.00 81.69 115 PRO A O 1
ATOM 884 N N . PRO A 1 116 ? -15.840 5.863 20.914 1.00 84.12 116 PRO A N 1
ATOM 885 C CA . PRO A 1 116 ? -16.885 6.807 20.537 1.00 84.12 116 PRO A CA 1
ATOM 886 C C . PRO A 1 116 ? -18.071 6.098 19.874 1.00 84.12 116 PRO A C 1
ATOM 888 O O . PRO A 1 116 ? -17.893 5.156 19.102 1.00 84.12 116 PRO A O 1
ATOM 891 N N . GLU A 1 117 ? -19.290 6.568 20.130 1.00 82.25 117 GLU A N 1
ATOM 892 C CA . GLU A 1 117 ? -20.497 5.995 19.528 1.00 82.25 117 GLU A CA 1
ATOM 893 C C . GLU A 1 117 ? -20.418 5.958 17.991 1.00 82.25 117 GLU A C 1
ATOM 895 O O . GLU A 1 117 ? -19.898 6.866 17.339 1.00 82.25 117 GLU A O 1
ATOM 900 N N . GLY A 1 118 ? -20.917 4.875 17.389 1.00 81.12 118 GLY A N 1
ATOM 901 C CA . GLY A 1 118 ? -20.929 4.712 15.931 1.00 81.12 118 GLY A CA 1
ATOM 902 C C . GLY A 1 118 ? -19.561 4.436 15.287 1.00 81.12 118 GLY A C 1
ATOM 903 O O . GLY A 1 118 ? -19.472 4.369 14.058 1.00 81.12 118 GLY A O 1
ATOM 904 N N . TRP A 1 119 ? -18.498 4.212 16.068 1.00 83.00 119 TRP A N 1
ATOM 905 C CA . TRP A 1 119 ? -17.152 3.931 15.550 1.00 83.00 119 TRP A CA 1
ATOM 906 C C . TRP A 1 119 ? -17.096 2.762 14.547 1.00 83.00 119 TRP A C 1
ATOM 908 O O . TRP A 1 119 ? -16.351 2.816 13.566 1.00 83.00 119 TRP A O 1
ATOM 918 N N . GLN A 1 120 ? -17.915 1.719 14.735 1.00 81.38 120 GLN A N 1
ATOM 919 C CA . GLN A 1 120 ? -17.994 0.585 13.806 1.00 81.38 120 GLN A CA 1
ATOM 920 C C . GLN A 1 120 ? -18.543 0.997 12.438 1.00 81.38 120 GLN A C 1
ATOM 922 O O . GLN A 1 120 ? -18.046 0.533 11.411 1.00 81.38 120 GLN A O 1
ATOM 927 N N . ALA A 1 121 ? -19.537 1.891 12.410 1.00 80.56 121 ALA A N 1
ATOM 928 C CA . ALA A 1 121 ? -20.089 2.422 11.170 1.00 80.56 121 ALA A CA 1
ATOM 929 C C . ALA A 1 121 ? -19.038 3.252 10.421 1.00 80.56 121 ALA A C 1
ATOM 931 O O . ALA A 1 121 ? -18.897 3.094 9.210 1.00 80.56 121 ALA A O 1
ATOM 932 N N . MET A 1 122 ? -18.228 4.034 11.145 1.00 77.06 122 MET A N 1
ATOM 933 C CA . MET A 1 12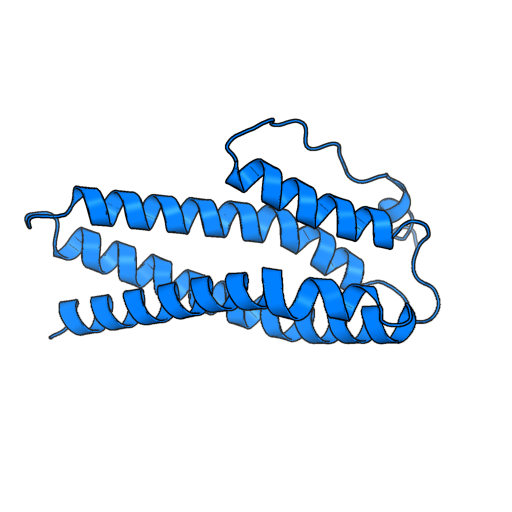2 ? -17.109 4.787 10.567 1.00 77.06 122 MET A CA 1
ATOM 934 C C . MET A 1 122 ? -16.070 3.858 9.910 1.00 77.06 122 MET A C 1
ATOM 936 O O . MET A 1 122 ? -15.652 4.088 8.774 1.00 77.06 122 MET A O 1
ATOM 940 N N . ILE A 1 123 ? -15.700 2.758 10.577 1.00 76.75 123 ILE A N 1
ATOM 941 C CA . ILE A 1 123 ? -14.773 1.756 10.019 1.00 76.75 123 ILE A CA 1
ATOM 942 C C . ILE A 1 123 ? -15.400 1.005 8.833 1.00 76.75 123 ILE A C 1
ATOM 944 O O . ILE A 1 123 ? -14.718 0.719 7.843 1.00 76.75 123 ILE A O 1
ATOM 948 N N . LYS A 1 124 ? -16.696 0.680 8.900 1.00 75.56 124 LYS A N 1
ATOM 949 C CA . LYS A 1 124 ? -17.414 -0.000 7.813 1.00 75.56 124 LYS A CA 1
ATOM 950 C C . LYS A 1 124 ? -17.472 0.879 6.564 1.00 75.56 124 LYS A C 1
ATOM 952 O O . LYS A 1 124 ? -17.115 0.401 5.489 1.00 75.56 124 LYS A O 1
ATOM 957 N N . GLN A 1 125 ? -17.842 2.150 6.722 1.00 70.50 125 GLN A N 1
ATOM 958 C CA . GLN A 1 125 ? -17.944 3.130 5.641 1.0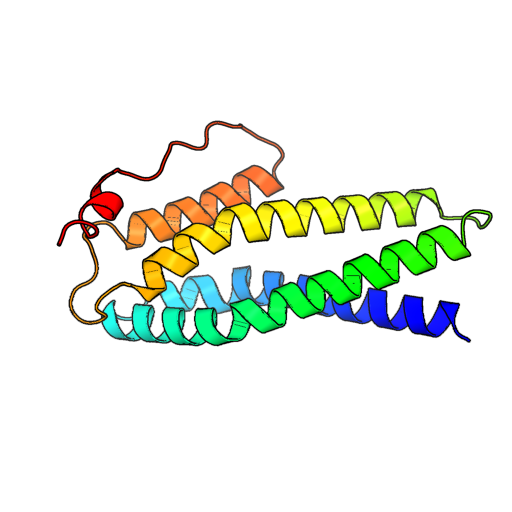0 70.50 125 GLN A CA 1
ATOM 959 C C . GLN A 1 125 ? -16.613 3.309 4.902 1.00 70.50 125 GLN A C 1
ATOM 961 O O . GLN A 1 125 ? -16.600 3.336 3.675 1.00 70.50 125 GLN A O 1
ATOM 966 N N . MET A 1 126 ? -15.487 3.330 5.620 1.00 65.06 126 MET A N 1
ATOM 967 C CA . MET A 1 126 ? -14.151 3.393 5.019 1.00 65.06 126 MET A CA 1
ATOM 968 C C . MET A 1 126 ? -13.888 2.233 4.058 1.00 65.06 126 MET A C 1
ATOM 970 O O . MET A 1 126 ? -13.460 2.432 2.921 1.00 65.06 126 MET A O 1
ATOM 974 N N . GLY A 1 127 ? -14.139 1.003 4.496 1.00 62.44 127 GLY A N 1
ATOM 975 C CA . GLY A 1 127 ? -13.845 -0.132 3.637 1.00 62.44 127 GLY A CA 1
ATOM 976 C C . GLY A 1 127 ? -14.881 -0.353 2.527 1.00 62.44 127 GLY A C 1
ATOM 977 O O . GLY A 1 127 ? -14.652 -1.230 1.692 1.00 62.44 127 GLY A O 1
ATOM 978 N N . THR A 1 128 ? -15.982 0.406 2.519 1.00 59.69 128 THR A N 1
ATOM 979 C CA . THR A 1 128 ? -16.893 0.553 1.371 1.00 59.69 128 THR A CA 1
ATOM 980 C C . THR A 1 128 ? -16.422 1.669 0.432 1.00 59.69 128 THR A C 1
ATOM 982 O O . THR A 1 128 ? -16.386 1.442 -0.768 1.00 59.69 128 THR A O 1
ATOM 985 N N . ALA A 1 129 ? -15.956 2.813 0.951 1.00 57.81 129 ALA A N 1
ATOM 986 C CA . ALA A 1 129 ? -15.403 3.915 0.150 1.00 57.81 129 ALA A CA 1
ATOM 987 C C . ALA A 1 129 ? -14.145 3.508 -0.640 1.00 57.81 129 ALA A C 1
ATOM 989 O O . ALA A 1 129 ? -13.956 3.928 -1.778 1.00 57.81 129 ALA A O 1
ATOM 990 N N . ARG A 1 130 ? -13.309 2.631 -0.066 1.00 58.16 130 ARG A N 1
ATOM 991 C CA . ARG A 1 130 ? -12.197 2.001 -0.797 1.00 58.16 130 ARG A CA 1
ATOM 992 C C . ARG A 1 130 ? -12.701 1.100 -1.936 1.00 58.16 130 ARG A C 1
ATOM 994 O O . ARG A 1 130 ? -12.119 1.088 -3.004 1.00 58.16 130 ARG A O 1
ATOM 1001 N N . HIS A 1 131 ? -13.822 0.407 -1.729 1.00 50.53 131 HIS A N 1
ATOM 1002 C CA . HIS A 1 131 ? -14.410 -0.488 -2.729 1.00 50.53 131 HIS A CA 1
ATOM 1003 C C . HIS A 1 131 ? -15.043 0.264 -3.909 1.00 50.53 131 HIS A C 1
ATOM 1005 O O . HIS A 1 131 ? -14.966 -0.206 -5.036 1.00 50.53 131 HIS A O 1
ATOM 1011 N N . SER A 1 132 ? -15.646 1.431 -3.670 1.00 45.88 132 SER A N 1
ATOM 1012 C CA . SER A 1 132 ? -16.181 2.284 -4.740 1.00 45.88 132 SER A CA 1
ATOM 1013 C C . SER A 1 132 ? -15.082 3.002 -5.535 1.00 45.88 132 SER A C 1
ATOM 1015 O O . SER A 1 132 ? -15.244 3.206 -6.736 1.00 45.88 132 SER A O 1
ATOM 1017 N N . ALA A 1 133 ? -13.934 3.302 -4.914 1.00 50.25 133 ALA A N 1
ATOM 1018 C CA . ALA A 1 133 ? -12.753 3.801 -5.625 1.00 50.25 133 ALA A CA 1
ATOM 1019 C C . ALA A 1 133 ? -12.123 2.737 -6.551 1.00 50.25 133 ALA A C 1
ATOM 1021 O O . ALA A 1 133 ? -11.692 3.080 -7.648 1.00 50.25 133 ALA A O 1
ATOM 1022 N N . ASP A 1 134 ? -12.146 1.455 -6.159 1.00 48.06 134 ASP A N 1
ATOM 1023 C CA . ASP A 1 134 ? -11.688 0.328 -6.994 1.00 48.06 134 ASP A CA 1
ATOM 1024 C C . ASP A 1 134 ? -12.607 0.052 -8.204 1.00 48.06 134 ASP A C 1
ATOM 1026 O O . ASP A 1 134 ? -12.181 -0.561 -9.181 1.00 48.06 134 ASP A O 1
ATOM 1030 N N . LEU A 1 135 ? -13.869 0.497 -8.154 1.00 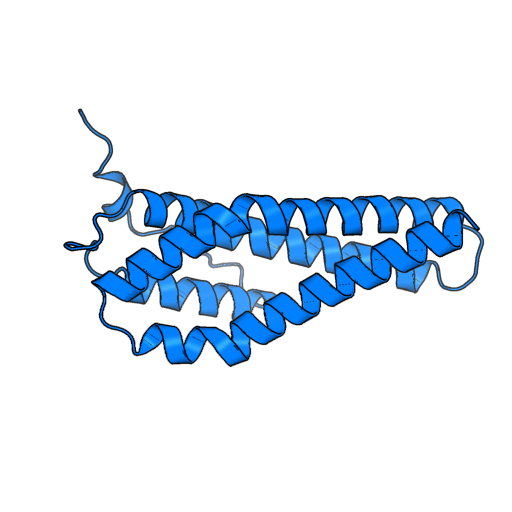43.41 135 LEU A N 1
ATOM 1031 C CA . LEU A 1 135 ? -14.890 0.249 -9.183 1.00 43.41 135 LEU A CA 1
ATOM 1032 C C . LEU A 1 135 ? -15.189 1.471 -10.069 1.00 43.41 135 LEU A C 1
ATOM 1034 O O . LEU A 1 135 ? -16.130 1.433 -10.858 1.00 43.41 135 LEU A O 1
ATOM 1038 N N . GLY A 1 136 ? -14.398 2.545 -9.969 1.00 46.59 136 GLY A N 1
ATOM 1039 C CA . GLY A 1 136 ? -14.527 3.712 -10.848 1.00 46.59 136 GLY A CA 1
ATOM 1040 C C . GLY A 1 136 ? -15.864 4.454 -10.722 1.00 46.59 136 GLY A C 1
ATOM 1041 O O . GLY A 1 136 ? -16.458 4.801 -11.741 1.00 46.59 136 GLY A O 1
ATOM 1042 N N . GLY A 1 137 ? -16.353 4.706 -9.499 1.00 42.97 137 GLY A N 1
ATOM 1043 C CA . GLY A 1 137 ? -17.659 5.344 -9.303 1.00 42.97 137 GLY A CA 1
ATOM 1044 C C . GLY A 1 137 ? -17.819 6.182 -8.030 1.00 42.97 137 GLY A C 1
ATOM 1045 O O . GLY A 1 137 ? -17.784 5.663 -6.919 1.00 42.97 137 GLY A O 1
ATOM 1046 N N . ASP A 1 138 ? -18.121 7.460 -8.274 1.00 40.50 138 ASP A N 1
ATOM 1047 C CA . ASP A 1 138 ? -18.790 8.470 -7.438 1.00 40.50 138 ASP A CA 1
ATOM 1048 C C . ASP A 1 138 ? -17.975 9.219 -6.352 1.00 40.50 138 ASP A C 1
ATOM 1050 O O . ASP A 1 138 ? -17.624 8.707 -5.289 1.00 40.50 138 ASP A O 1
ATOM 1054 N N . HIS A 1 139 ? -17.729 10.511 -6.614 1.00 44.69 139 HIS A N 1
ATOM 1055 C CA . HIS A 1 139 ? -16.944 11.455 -5.801 1.00 44.69 139 HIS A CA 1
ATOM 1056 C C . HIS A 1 139 ? -17.697 12.042 -4.590 1.00 44.69 139 HIS A C 1
ATOM 1058 O O . HIS A 1 139 ? -17.263 13.028 -3.989 1.00 44.69 139 HIS A O 1
ATOM 1064 N N . SER A 1 140 ? -18.799 11.432 -4.161 1.00 41.78 140 SER A N 1
ATOM 1065 C CA . SER A 1 140 ? -19.541 11.843 -2.965 1.00 41.78 140 SER A CA 1
ATOM 1066 C C . SER A 1 140 ? -18.883 11.311 -1.672 1.00 41.78 140 SER A C 1
ATOM 1068 O O . SER A 1 140 ? -19.464 10.515 -0.924 1.00 41.78 140 SER A O 1
ATOM 1070 N N . VAL A 1 141 ? -17.666 11.762 -1.348 1.00 45.81 141 VAL A N 1
ATOM 1071 C CA . VAL A 1 141 ? -17.094 11.556 -0.004 1.00 45.81 141 VAL A CA 1
ATOM 1072 C C . VAL A 1 141 ? -17.774 12.539 0.950 1.00 45.81 141 VAL A C 1
ATOM 1074 O O . VAL A 1 141 ? -17.389 13.702 1.050 1.00 45.81 141 VAL A O 1
ATOM 1077 N N . ARG A 1 142 ? -18.822 12.085 1.651 1.00 47.06 142 ARG A N 1
ATOM 1078 C CA . ARG A 1 142 ? -19.423 12.878 2.734 1.00 47.06 142 ARG A CA 1
ATOM 1079 C C . ARG A 1 142 ? -18.367 13.137 3.819 1.00 47.06 142 ARG A C 1
ATOM 1081 O O . ARG A 1 142 ? -17.692 12.188 4.226 1.00 47.06 142 ARG A O 1
ATOM 1088 N N . PRO A 1 143 ? -18.233 14.380 4.316 1.00 44.31 143 PRO A N 1
ATOM 1089 C CA . PRO A 1 143 ? -17.306 14.684 5.396 1.00 44.31 143 PRO A CA 1
ATOM 1090 C C . PRO A 1 143 ? -17.665 13.882 6.652 1.00 44.31 143 PRO A C 1
ATOM 1092 O O . PRO A 1 143 ? -18.842 13.665 6.951 1.00 44.31 143 PRO A O 1
ATOM 1095 N N . LEU A 1 144 ? -16.632 13.435 7.375 1.00 48.50 144 LEU A N 1
ATOM 1096 C CA . LEU A 1 144 ? -16.772 12.720 8.644 1.00 48.50 144 LEU A CA 1
ATOM 1097 C C . LEU A 1 144 ? -17.696 13.503 9.601 1.00 48.50 144 LEU A C 1
ATOM 1099 O O . LEU A 1 144 ? -17.603 14.735 9.664 1.00 48.50 144 LEU A O 1
ATOM 1103 N N . PRO A 1 145 ? -18.579 12.822 10.357 1.00 42.06 145 PRO A N 1
ATOM 1104 C CA . PRO A 1 145 ? -19.450 13.483 11.318 1.00 42.06 145 PRO A CA 1
ATOM 1105 C C . PRO A 1 145 ? -18.624 14.295 12.327 1.00 42.06 145 PRO A C 1
ATOM 1107 O O . PRO A 1 145 ? -17.620 13.830 12.869 1.00 42.06 145 PRO A O 1
ATOM 1110 N N . ARG A 1 146 ? -19.065 15.535 12.584 1.00 49.88 146 ARG A N 1
ATOM 1111 C CA . ARG A 1 146 ? -18.392 16.531 13.444 1.00 49.88 146 ARG A CA 1
ATOM 1112 C C . ARG A 1 146 ? -18.160 16.070 14.894 1.00 49.88 146 ARG A C 1
ATOM 1114 O O . ARG A 1 146 ? -17.431 16.746 15.616 1.00 49.88 146 ARG A O 1
ATOM 1121 N N . SER A 1 147 ? -18.716 14.936 15.324 1.00 46.31 147 SER A N 1
ATOM 1122 C CA . SER A 1 147 ? -18.575 14.413 16.689 1.00 46.31 147 SER A CA 1
ATOM 1123 C C . SER A 1 147 ? -17.132 14.051 17.071 1.00 46.31 147 SER A C 1
ATOM 1125 O O . SER A 1 147 ? -16.787 14.139 18.244 1.00 46.31 147 SER A O 1
ATOM 1127 N N . CYS A 1 148 ? -16.240 13.763 16.114 1.00 46.00 148 CYS A N 1
ATOM 1128 C CA . CYS A 1 148 ? -14.810 13.576 16.412 1.00 46.00 148 CYS A CA 1
ATOM 1129 C C . CYS A 1 148 ? -14.036 14.888 16.655 1.00 46.00 148 CYS A C 1
ATOM 1131 O O . CYS A 1 148 ? -12.923 14.849 17.175 1.00 46.00 148 CYS A O 1
ATOM 1133 N N . SER A 1 149 ? -14.597 16.055 16.317 1.00 43.84 149 SER A N 1
ATOM 1134 C CA . SER A 1 149 ? -13.947 17.355 16.555 1.00 43.84 149 SER A CA 1
ATOM 1135 C C . SER A 1 149 ? -14.075 17.839 18.004 1.00 43.84 149 SER A C 1
ATOM 1137 O O . SER A 1 149 ? -13.382 18.783 18.383 1.00 43.84 149 SER A O 1
ATOM 1139 N N . ALA A 1 150 ? -14.949 17.231 18.812 1.00 41.53 150 ALA A N 1
ATOM 1140 C CA . ALA A 1 150 ? -15.240 17.698 20.168 1.00 41.53 150 ALA A CA 1
ATOM 1141 C C . ALA A 1 150 ? -14.168 17.312 21.207 1.00 41.53 150 ALA A C 1
ATOM 1143 O O . ALA A 1 150 ? -14.149 17.880 22.290 1.00 41.53 150 ALA A O 1
ATOM 1144 N N . ALA A 1 151 ? -13.225 16.422 20.870 1.00 41.41 151 ALA A N 1
ATOM 1145 C CA . ALA A 1 151 ? -12.097 16.070 21.743 1.00 41.41 151 ALA A CA 1
ATOM 1146 C C . ALA A 1 151 ? -10.936 17.092 21.711 1.00 41.41 151 ALA A C 1
ATOM 1148 O O . ALA A 1 151 ? -9.888 16.862 22.310 1.00 41.41 151 ALA A O 1
ATOM 1149 N N . ARG A 1 152 ? -11.099 18.223 21.008 1.00 42.09 152 ARG A N 1
ATOM 1150 C CA . ARG A 1 152 ? -10.202 19.387 21.080 1.00 42.09 152 ARG A CA 1
ATOM 1151 C C . ARG A 1 152 ? -10.959 20.580 21.643 1.00 42.09 152 ARG A C 1
ATOM 1153 O O . ARG A 1 152 ? -11.476 21.380 20.869 1.00 42.09 152 ARG A O 1
ATOM 1160 N N . ARG A 1 153 ? -10.979 20.729 22.960 1.00 34.97 153 ARG A N 1
ATOM 1161 C CA . ARG A 1 153 ? -10.951 22.034 23.635 1.00 34.97 153 ARG A CA 1
ATOM 1162 C C . ARG A 1 153 ? -10.381 21.811 25.045 1.00 34.97 153 ARG A C 1
ATOM 1164 O O . ARG A 1 153 ? -10.713 20.779 25.625 1.00 34.97 153 ARG A O 1
ATOM 1171 N N . PRO A 1 154 ? -9.457 22.679 25.496 1.00 44.09 154 PRO A N 1
ATOM 1172 C CA . PRO A 1 154 ? -8.812 22.576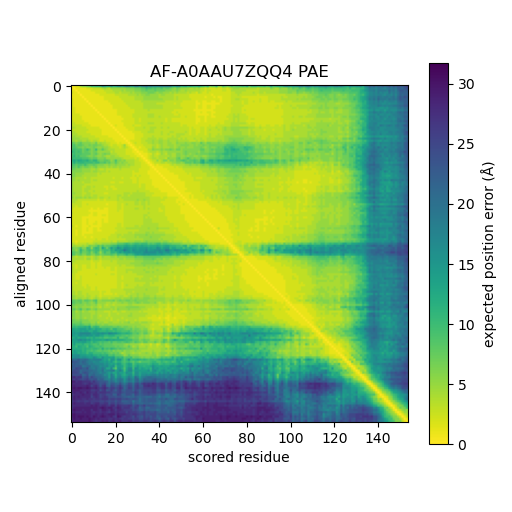 26.804 1.00 44.09 154 PRO A CA 1
ATOM 1173 C C . PRO A 1 154 ? -9.811 22.730 27.951 1.00 44.09 154 PRO A C 1
ATOM 1175 O O . PRO A 1 154 ? -10.850 23.398 27.735 1.00 44.09 154 PRO A O 1
#